Protein AF-A0A957GMQ2-F1 (afdb_monomer_lite)

pLDDT: mean 78.64, std 20.13, range [43.5, 98.19]

Sequence (62 aa):
MNGRYLLHEKLGQGGMGIVHRATDRLTGETVALKQVMLPMTQLLFSSRPASQSNRELRLALA

Secondary structure (DSSP, 8-state):
--S-EEEEEEEEEETTEEEEEEEETTT--EEEEEEE---HHHHHHH---SS-----------

Foldseek 3Di:
DPPQWAWDDWPDDDPQFTWTFTARNVVRDTDIDTDGDDDPVVVVVPPDDPDDDDDDPPDDDD

Radius of gyration: 17.45 Å; chains: 1; bounding box: 44×22×31 Å

Structure (mmCIF, N/CA/C/O backbone):
data_AF-A0A957GMQ2-F1
#
_entry.id   AF-A0A957GMQ2-F1
#
loop_
_atom_site.group_PDB
_atom_site.id
_atom_site.type_symbol
_atom_site.label_atom_id
_atom_site.label_alt_id
_atom_site.label_comp_id
_atom_site.label_asym_id
_atom_site.label_entity_id
_atom_site.label_seq_id
_atom_site.pdbx_PDB_ins_code
_atom_site.Cartn_x
_atom_site.Cartn_y
_atom_site.Cartn_z
_atom_site.occupancy
_atom_site.B_iso_or_equiv
_atom_site.auth_seq_id
_atom_site.auth_comp_id
_atom_site.auth_asym_id
_atom_site.auth_atom_id
_atom_site.pdbx_PDB_model_num
ATOM 1 N N . MET A 1 1 ? 5.131 -6.031 13.553 1.00 52.47 1 MET A N 1
ATOM 2 C CA . MET A 1 1 ? 4.102 -5.125 12.992 1.00 52.47 1 MET A CA 1
ATOM 3 C C . MET A 1 1 ? 2.864 -5.251 13.862 1.00 52.47 1 MET A C 1
ATOM 5 O O . MET A 1 1 ? 2.262 -6.313 13.865 1.00 52.47 1 MET A O 1
ATOM 9 N N . ASN A 1 2 ? 2.523 -4.222 14.640 1.00 67.69 2 ASN A N 1
ATOM 10 C CA . ASN A 1 2 ? 1.513 -4.274 15.715 1.00 67.69 2 ASN A CA 1
ATOM 11 C C . ASN A 1 2 ? 0.047 -4.378 15.226 1.00 67.69 2 ASN A C 1
ATOM 13 O O . ASN A 1 2 ? -0.850 -3.836 15.859 1.00 67.69 2 ASN A O 1
ATOM 17 N N . GLY A 1 3 ? -0.218 -5.008 14.075 1.00 84.38 3 GLY A N 1
ATOM 18 C CA . GLY A 1 3 ? -1.578 -5.280 13.587 1.00 84.38 3 GLY A CA 1
ATOM 19 C C . GLY A 1 3 ? -2.471 -4.053 13.330 1.00 84.38 3 GLY A C 1
ATOM 20 O O . GLY A 1 3 ? -3.689 -4.216 13.259 1.00 84.38 3 GLY A O 1
ATOM 21 N N . ARG A 1 4 ? -1.897 -2.841 13.219 1.00 92.50 4 ARG A N 1
ATOM 22 C CA . ARG A 1 4 ? -2.629 -1.568 13.031 1.00 92.50 4 ARG A CA 1
ATOM 23 C C . ARG A 1 4 ? -3.347 -1.476 11.685 1.00 92.50 4 ARG A C 1
ATOM 25 O O . ARG A 1 4 ? -4.449 -0.948 11.626 1.00 92.50 4 ARG A O 1
ATOM 32 N N . TYR A 1 5 ? -2.732 -1.987 10.624 1.00 95.88 5 TYR A N 1
ATOM 33 C CA . TYR A 1 5 ? -3.291 -1.931 9.277 1.00 95.88 5 TYR A CA 1
ATOM 34 C C . TYR A 1 5 ? -3.947 -3.264 8.933 1.00 95.88 5 TYR A C 1
ATOM 36 O O . TYR A 1 5 ? -3.291 -4.306 8.986 1.00 95.88 5 TYR A O 1
ATOM 44 N N . LEU A 1 6 ? -5.229 -3.230 8.574 1.00 95.81 6 LEU A N 1
ATOM 45 C CA . LEU A 1 6 ? -5.924 -4.369 7.981 1.00 95.81 6 LEU A CA 1
ATOM 46 C C . LEU A 1 6 ? -5.704 -4.324 6.467 1.00 95.81 6 LEU A C 1
ATOM 48 O O . LEU A 1 6 ? -6.222 -3.417 5.821 1.00 95.81 6 LEU A O 1
ATOM 52 N N . LEU A 1 7 ? -4.911 -5.250 5.918 1.00 95.81 7 LEU A N 1
ATOM 53 C CA . LEU A 1 7 ? -4.690 -5.337 4.470 1.00 95.81 7 LEU A CA 1
ATOM 54 C C . LEU A 1 7 ? -5.934 -5.882 3.762 1.00 95.81 7 LEU A C 1
ATOM 56 O O . LEU A 1 7 ? -6.531 -6.859 4.209 1.00 95.81 7 LEU A O 1
ATOM 60 N N . HIS A 1 8 ? -6.238 -5.285 2.615 1.00 96.69 8 HIS A N 1
ATOM 61 C CA . HIS A 1 8 ? -7.249 -5.726 1.661 1.00 96.69 8 HIS A CA 1
ATOM 62 C C . HIS A 1 8 ? -6.573 -6.137 0.343 1.00 96.69 8 HIS A C 1
ATOM 64 O O . HIS A 1 8 ? -5.461 -6.678 0.326 1.00 96.69 8 HIS A O 1
ATOM 70 N N . GLU A 1 9 ? -7.234 -5.890 -0.784 1.00 98.19 9 GLU A N 1
ATOM 71 C CA . GLU A 1 9 ? -6.740 -6.239 -2.102 1.00 98.19 9 GLU A CA 1
ATOM 72 C C . GLU A 1 9 ? -5.488 -5.451 -2.507 1.00 98.19 9 GLU A C 1
ATOM 74 O O . GLU A 1 9 ? -5.193 -4.346 -2.039 1.00 98.19 9 GLU A O 1
ATOM 79 N N . LYS A 1 10 ? -4.739 -6.047 -3.432 1.00 98.06 10 LYS A N 1
ATOM 80 C CA . LYS A 1 10 ? -3.609 -5.410 -4.095 1.00 98.06 10 LYS A CA 1
ATOM 81 C C . LYS A 1 10 ? -4.120 -4.335 -5.058 1.00 98.06 10 LYS A C 1
ATOM 83 O O . LYS A 1 10 ? -4.900 -4.630 -5.956 1.00 98.06 10 LYS A O 1
ATOM 88 N N . LEU A 1 11 ? -3.597 -3.122 -4.911 1.00 97.94 11 LEU A N 1
ATOM 89 C CA . LEU A 1 11 ? -3.837 -1.997 -5.815 1.00 97.94 11 LEU A CA 1
ATOM 90 C C . LEU A 1 11 ? -2.821 -1.953 -6.960 1.00 97.94 11 LEU A C 1
ATOM 92 O O . LEU A 1 11 ? -3.142 -1.513 -8.058 1.00 97.94 11 LEU A O 1
ATOM 96 N N . GLY A 1 12 ? -1.588 -2.409 -6.725 1.00 97.50 12 GLY A N 1
ATOM 97 C CA . GLY A 1 12 ? -0.547 -2.387 -7.750 1.00 97.50 12 GLY A CA 1
ATOM 98 C C . GLY A 1 12 ? 0.747 -3.072 -7.329 1.00 97.50 12 GLY A C 1
ATOM 99 O O . GLY A 1 12 ? 0.951 -3.404 -6.163 1.00 97.50 12 GLY A O 1
ATOM 100 N N . GLN A 1 13 ? 1.630 -3.311 -8.295 1.00 97.44 13 GLN A N 1
ATOM 101 C CA . GLN A 1 13 ? 2.978 -3.831 -8.064 1.00 97.44 13 GLN A CA 1
ATOM 102 C C . GLN A 1 13 ? 3.943 -3.220 -9.074 1.00 97.44 13 GLN A C 1
ATOM 104 O O . GLN A 1 13 ? 3.609 -3.074 -10.246 1.00 97.44 13 GLN A O 1
ATOM 109 N N . GLY A 1 14 ? 5.143 -2.897 -8.605 1.00 94.06 14 GLY A N 1
ATOM 110 C CA . GLY A 1 14 ? 6.259 -2.452 -9.433 1.00 94.06 14 GLY A CA 1
ATOM 111 C C . GLY A 1 14 ? 7.579 -3.007 -8.904 1.00 94.06 14 GLY A C 1
ATOM 112 O O . GLY A 1 14 ? 7.592 -3.799 -7.962 1.00 94.06 14 GLY A O 1
ATOM 113 N N . GLY A 1 15 ? 8.701 -2.566 -9.477 1.00 92.00 15 GLY A N 1
ATOM 114 C CA . GLY A 1 15 ? 10.026 -3.113 -9.148 1.00 92.00 15 GLY A CA 1
ATOM 115 C C . GLY A 1 15 ? 10.413 -3.025 -7.666 1.00 92.00 15 GLY A C 1
ATOM 116 O O . GLY A 1 15 ? 11.146 -3.871 -7.173 1.00 92.00 15 GLY A O 1
ATOM 117 N N . MET A 1 16 ? 9.883 -2.042 -6.932 1.00 90.19 16 MET A N 1
ATOM 118 C CA . MET A 1 16 ? 10.210 -1.833 -5.515 1.00 90.19 16 MET A CA 1
ATOM 119 C C . MET A 1 16 ? 9.275 -2.557 -4.539 1.00 90.19 16 MET A C 1
ATOM 121 O O . MET A 1 16 ? 9.518 -2.498 -3.334 1.00 90.19 16 MET A O 1
ATOM 125 N N . GLY A 1 17 ? 8.172 -3.160 -4.995 1.00 94.00 17 GLY A N 1
ATOM 126 C CA . GLY A 1 17 ? 7.192 -3.711 -4.061 1.00 94.00 17 GLY A CA 1
ATOM 127 C C . GLY A 1 17 ? 5.749 -3.770 -4.541 1.00 94.00 17 GLY A C 1
ATOM 128 O O . GLY A 1 17 ? 5.440 -3.572 -5.718 1.00 94.00 17 GLY A O 1
ATOM 129 N N . ILE A 1 18 ? 4.864 -4.022 -3.577 1.00 97.12 18 ILE A N 1
ATOM 130 C CA . ILE A 1 18 ? 3.420 -4.189 -3.765 1.00 97.12 18 ILE A CA 1
ATOM 131 C C . ILE A 1 18 ? 2.689 -3.113 -2.959 1.00 97.12 18 ILE A C 1
ATOM 133 O O . ILE A 1 18 ? 3.075 -2.795 -1.835 1.00 97.12 18 ILE A O 1
ATOM 137 N N . VAL A 1 19 ? 1.641 -2.537 -3.540 1.00 97.56 19 VAL A N 1
ATOM 138 C CA . VAL A 1 19 ? 0.740 -1.600 -2.867 1.00 97.56 19 VAL A CA 1
ATOM 139 C C . VAL A 1 19 ? -0.588 -2.301 -2.623 1.00 97.56 19 VAL A C 1
ATOM 141 O O . VAL A 1 19 ? -1.189 -2.825 -3.561 1.00 97.56 19 VAL A O 1
ATOM 144 N N . HIS A 1 20 ? -1.049 -2.282 -1.379 1.00 97.88 20 HIS A N 1
ATOM 145 C CA . HIS A 1 20 ? -2.347 -2.802 -0.959 1.00 97.88 20 HIS A CA 1
ATOM 146 C C . HIS A 1 20 ? -3.258 -1.665 -0.520 1.00 97.88 20 HIS A C 1
ATOM 148 O O . HIS A 1 20 ? -2.792 -0.669 0.038 1.00 97.88 20 HIS A O 1
ATOM 154 N N . ARG A 1 21 ? -4.564 -1.838 -0.708 1.00 97.69 21 ARG A N 1
ATOM 155 C CA . ARG A 1 21 ? -5.545 -1.072 0.054 1.00 97.69 21 ARG A CA 1
ATOM 156 C C . ARG A 1 21 ? -5.503 -1.587 1.485 1.00 97.69 21 ARG A C 1
ATOM 158 O O . ARG A 1 21 ? -5.394 -2.790 1.704 1.00 97.69 21 ARG A O 1
ATOM 165 N N . ALA A 1 22 ? -5.578 -0.701 2.462 1.00 98.00 22 ALA A N 1
ATOM 166 C CA . ALA A 1 22 ? -5.645 -1.083 3.860 1.00 98.00 22 ALA A CA 1
ATOM 167 C C . ALA A 1 22 ? -6.578 -0.152 4.629 1.00 98.00 22 ALA A C 1
ATOM 169 O O . ALA A 1 22 ? -6.790 0.990 4.230 1.00 98.00 22 ALA A O 1
ATOM 170 N N . THR A 1 23 ? -7.109 -0.633 5.746 1.00 97.69 23 THR A N 1
ATOM 171 C CA . THR A 1 23 ? -7.785 0.218 6.731 1.00 97.69 23 THR A CA 1
ATOM 172 C C . THR A 1 23 ? -6.843 0.448 7.902 1.00 97.69 23 THR A C 1
ATOM 174 O O . THR A 1 23 ? -6.356 -0.516 8.503 1.00 97.69 23 THR A O 1
ATOM 177 N N . ASP A 1 24 ? -6.581 1.708 8.242 1.00 96.94 24 ASP A N 1
ATOM 178 C CA . ASP A 1 24 ? -5.959 2.051 9.518 1.00 96.94 24 ASP A CA 1
ATOM 179 C C . ASP A 1 24 ? -6.994 1.847 10.628 1.00 96.94 24 ASP A C 1
ATOM 181 O O . ASP A 1 24 ? -7.982 2.567 10.718 1.00 96.94 24 ASP A O 1
ATOM 185 N N . ARG A 1 25 ? -6.790 0.840 11.482 1.00 94.31 25 ARG A N 1
ATOM 186 C CA . ARG A 1 25 ? -7.747 0.480 12.539 1.00 94.31 25 ARG A CA 1
ATOM 187 C C . ARG A 1 25 ? -7.842 1.527 13.650 1.00 94.31 25 ARG A C 1
ATOM 189 O O . ARG A 1 25 ? -8.773 1.449 14.443 1.00 94.31 25 ARG A O 1
ATOM 196 N N . LEU A 1 26 ? -6.888 2.457 13.738 1.00 95.00 26 LEU A N 1
ATOM 197 C CA . LEU A 1 26 ? -6.915 3.529 14.732 1.00 95.00 26 LEU A CA 1
ATOM 198 C C . LEU A 1 26 ? -7.804 4.694 14.285 1.00 95.00 26 LEU A C 1
ATOM 200 O O . LEU A 1 26 ? -8.546 5.231 15.099 1.00 95.00 26 LEU A O 1
ATOM 204 N N . THR A 1 27 ? -7.717 5.084 13.013 1.00 96.56 27 THR A N 1
ATOM 205 C CA . THR A 1 27 ? -8.456 6.235 12.465 1.00 96.56 27 THR A CA 1
ATOM 206 C C . THR A 1 27 ? -9.712 5.826 11.695 1.00 96.56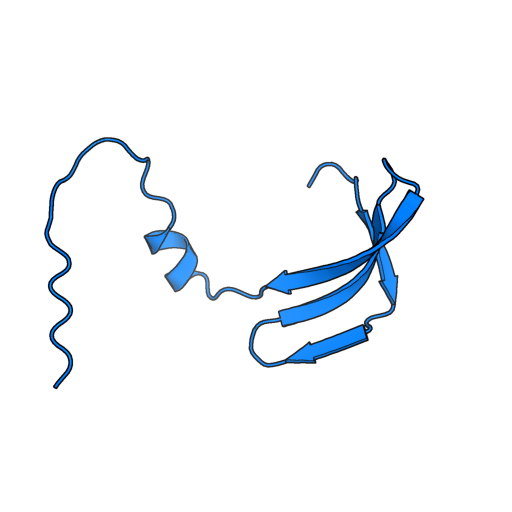 27 THR A C 1
ATOM 208 O O . THR A 1 27 ? -10.588 6.651 11.467 1.00 96.56 27 THR A O 1
ATOM 211 N N . GLY A 1 28 ? -9.817 4.557 11.293 1.00 96.25 28 GLY A N 1
ATOM 212 C CA . GLY A 1 28 ? -10.860 4.049 10.399 1.00 96.25 28 GLY A CA 1
ATOM 213 C C . GLY A 1 28 ? -10.633 4.401 8.926 1.00 96.25 28 GLY A C 1
ATOM 214 O O . GLY A 1 28 ? -11.437 4.025 8.074 1.00 96.25 28 GLY A O 1
ATOM 215 N N . GLU A 1 29 ? -9.549 5.105 8.600 1.00 97.94 29 GLU A N 1
ATOM 216 C CA . GLU A 1 29 ? -9.314 5.607 7.251 1.00 97.94 29 GLU A CA 1
ATOM 217 C C . GLU A 1 29 ? -8.832 4.516 6.295 1.00 97.94 29 GLU A C 1
ATOM 219 O O . GLU A 1 29 ? -8.098 3.591 6.660 1.00 97.94 29 GLU A O 1
ATOM 224 N N . THR A 1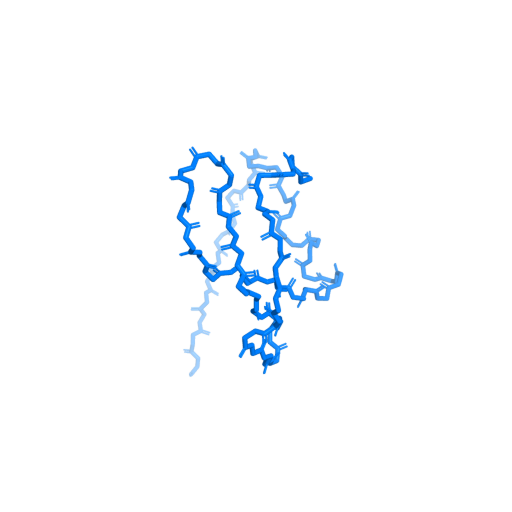 30 ? -9.223 4.658 5.029 1.00 97.88 30 THR A N 1
ATOM 225 C CA . THR A 1 30 ? -8.686 3.840 3.941 1.00 97.88 30 THR A CA 1
ATOM 226 C C . THR A 1 30 ? -7.377 4.449 3.455 1.00 97.88 30 THR A C 1
ATOM 228 O O . THR A 1 30 ? -7.342 5.597 3.021 1.00 97.88 30 THR A O 1
ATOM 231 N N . VAL A 1 31 ? -6.306 3.661 3.493 1.00 97.62 31 VAL A N 1
ATOM 232 C CA . VAL A 1 31 ? -4.951 4.070 3.116 1.00 97.62 31 VAL A CA 1
ATOM 233 C C . VAL A 1 31 ? -4.364 3.128 2.066 1.00 97.62 31 VAL A C 1
ATOM 235 O O . VAL A 1 31 ? -4.768 1.970 1.940 1.00 97.62 31 VAL A O 1
ATOM 238 N N . ALA A 1 32 ? -3.370 3.610 1.321 1.00 97.94 32 ALA A N 1
ATOM 239 C CA . ALA A 1 32 ? -2.541 2.774 0.459 1.00 97.94 32 ALA A CA 1
ATOM 240 C C . ALA A 1 32 ? -1.272 2.355 1.217 1.00 97.94 32 ALA A C 1
ATOM 242 O O . ALA A 1 32 ? -0.436 3.192 1.559 1.00 97.94 32 ALA A O 1
ATOM 243 N N . LEU A 1 33 ? -1.109 1.059 1.476 1.00 96.31 33 LEU A N 1
ATOM 244 C CA . LEU A 1 33 ? 0.040 0.506 2.189 1.00 96.31 33 LEU A CA 1
ATOM 245 C C . LEU A 1 33 ? 1.050 -0.086 1.196 1.00 96.31 33 LEU A C 1
ATOM 247 O O . LEU A 1 33 ? 0.752 -1.067 0.514 1.00 96.31 33 LEU A O 1
ATOM 251 N N . LYS A 1 34 ? 2.256 0.493 1.123 1.00 95.38 34 LYS A N 1
ATOM 252 C CA . LYS A 1 34 ? 3.337 0.016 0.245 1.00 95.38 34 LYS A CA 1
ATOM 253 C C . LYS A 1 34 ? 4.288 -0.916 0.995 1.00 95.38 34 LYS A C 1
ATOM 255 O O . LYS A 1 34 ? 5.064 -0.474 1.839 1.00 95.38 34 LYS A O 1
ATOM 260 N N . GLN A 1 35 ? 4.272 -2.195 0.637 1.00 93.44 35 GLN A N 1
ATOM 261 C CA . GLN A 1 35 ? 5.263 -3.171 1.072 1.00 93.44 35 GLN A CA 1
ATOM 262 C C . GLN A 1 35 ? 6.483 -3.095 0.152 1.00 93.44 35 GLN A C 1
ATOM 264 O O . GLN A 1 35 ? 6.407 -3.469 -1.018 1.00 93.44 35 GLN A O 1
ATOM 269 N N . VAL A 1 36 ? 7.605 -2.605 0.683 1.00 92.00 36 VAL A N 1
ATOM 270 C CA . VAL A 1 36 ? 8.870 -2.493 -0.056 1.00 92.00 36 VAL A CA 1
ATOM 271 C C . VAL A 1 36 ? 9.647 -3.804 0.053 1.00 92.00 36 VAL A C 1
ATOM 273 O O . VAL A 1 36 ? 9.885 -4.296 1.155 1.00 92.00 36 VAL A O 1
ATOM 276 N N . MET A 1 37 ? 10.048 -4.367 -1.086 1.00 87.75 37 MET A N 1
ATOM 277 C CA . MET A 1 37 ? 10.907 -5.550 -1.145 1.00 87.75 37 MET A CA 1
ATOM 278 C C . MET A 1 37 ? 12.361 -5.092 -1.231 1.00 87.75 37 MET A C 1
ATOM 280 O O . MET A 1 37 ? 12.789 -4.576 -2.260 1.00 87.75 37 MET A O 1
ATOM 284 N N . LEU A 1 38 ? 13.110 -5.249 -0.141 1.00 81.75 38 LEU A N 1
ATOM 285 C CA . LEU A 1 38 ? 14.534 -4.922 -0.097 1.00 81.75 38 LEU A CA 1
ATOM 286 C C . LEU A 1 38 ? 15.357 -6.216 -0.218 1.00 81.75 38 LEU A C 1
ATOM 288 O O . LEU A 1 38 ? 15.098 -7.162 0.532 1.00 81.75 38 LEU A O 1
ATOM 292 N N . PRO A 1 39 ? 16.361 -6.278 -1.111 1.00 73.81 39 PRO A N 1
ATOM 293 C CA . PRO A 1 39 ? 17.376 -7.319 -1.060 1.00 73.81 39 PRO A CA 1
ATOM 294 C C . PRO A 1 39 ? 18.082 -7.292 0.302 1.00 73.81 39 PRO A C 1
ATOM 296 O O . PRO A 1 39 ? 18.417 -6.222 0.814 1.00 73.81 39 PRO A O 1
ATOM 299 N N . MET A 1 40 ? 18.365 -8.468 0.874 1.00 67.25 40 MET A N 1
ATOM 300 C CA . MET A 1 40 ? 19.003 -8.578 2.198 1.00 67.25 40 MET A CA 1
ATOM 301 C C . MET A 1 40 ? 20.344 -7.837 2.299 1.00 67.25 40 MET A C 1
ATOM 303 O O . MET A 1 40 ? 20.703 -7.345 3.365 1.00 67.25 40 MET A O 1
ATOM 307 N N . THR A 1 41 ? 21.054 -7.681 1.182 1.00 62.62 41 THR A N 1
ATOM 308 C CA . THR A 1 41 ? 22.303 -6.916 1.105 1.00 62.62 41 THR A CA 1
ATOM 309 C C . THR A 1 41 ? 22.123 -5.424 1.403 1.00 62.62 41 THR A C 1
ATOM 311 O O . THR A 1 41 ? 23.039 -4.808 1.939 1.00 62.62 41 THR A O 1
ATOM 314 N N . GLN A 1 42 ? 20.954 -4.837 1.123 1.00 60.44 42 GLN A N 1
ATOM 315 C CA . GLN A 1 42 ? 20.663 -3.423 1.402 1.00 60.44 42 GLN A CA 1
ATOM 316 C C . GLN A 1 42 ? 20.256 -3.176 2.862 1.00 60.44 42 GLN A C 1
ATOM 318 O O . GLN A 1 42 ? 20.489 -2.090 3.388 1.00 60.44 42 GLN A O 1
ATOM 323 N N . LEU A 1 43 ? 19.707 -4.186 3.546 1.00 62.69 43 LEU A N 1
ATOM 324 C CA . LEU A 1 43 ? 19.306 -4.078 4.955 1.00 62.69 43 LEU A CA 1
ATOM 325 C C . LEU A 1 43 ? 20.515 -3.925 5.899 1.00 62.69 43 LEU A C 1
ATOM 327 O O . LEU A 1 43 ? 20.417 -3.222 6.903 1.00 62.69 43 LEU A O 1
ATOM 331 N N . LEU A 1 44 ? 21.669 -4.505 5.544 1.00 59.44 44 LEU A N 1
ATOM 332 C CA . LEU A 1 44 ? 22.914 -4.437 6.328 1.00 59.44 44 LEU A CA 1
ATOM 333 C C . LEU A 1 44 ? 23.553 -3.036 6.361 1.00 59.44 44 LEU A C 1
ATOM 335 O O . LEU A 1 44 ? 24.309 -2.726 7.280 1.00 59.44 44 LEU A O 1
ATOM 339 N N . PHE A 1 45 ? 23.254 -2.172 5.386 1.00 59.09 45 PHE A N 1
ATOM 340 C CA . PHE A 1 45 ? 23.787 -0.805 5.352 1.00 59.09 45 PHE A CA 1
ATOM 341 C C . PHE A 1 45 ? 22.992 0.169 6.230 1.00 59.09 45 PHE A C 1
ATOM 343 O O . PHE A 1 45 ? 23.563 1.130 6.746 1.00 59.09 45 PHE A O 1
ATOM 350 N N . SER A 1 46 ? 21.695 -0.077 6.436 1.00 58.47 46 SER A N 1
ATOM 351 C CA . SER A 1 46 ? 20.808 0.824 7.187 1.00 58.47 46 SER A CA 1
ATOM 352 C C . SER A 1 46 ? 20.723 0.518 8.685 1.00 58.47 46 SER A C 1
ATOM 354 O O . SER A 1 46 ? 20.147 1.309 9.424 1.00 58.47 46 SER A O 1
ATOM 356 N N . SER A 1 47 ? 21.306 -0.588 9.161 1.00 57.50 47 SER A N 1
ATOM 357 C CA . SER A 1 47 ? 21.252 -1.003 10.570 1.00 57.50 47 SER A CA 1
ATOM 358 C C . SER A 1 47 ? 22.417 -0.498 11.432 1.00 57.50 47 SER A C 1
ATOM 360 O O . SER A 1 47 ? 22.687 -1.080 12.483 1.00 57.50 47 SER A O 1
ATOM 362 N N . ARG A 1 48 ? 23.142 0.554 11.026 1.00 56.66 48 ARG A N 1
ATOM 363 C CA . ARG A 1 48 ? 24.156 1.157 11.907 1.00 56.66 48 ARG A CA 1
ATOM 364 C C . ARG A 1 48 ? 23.450 1.8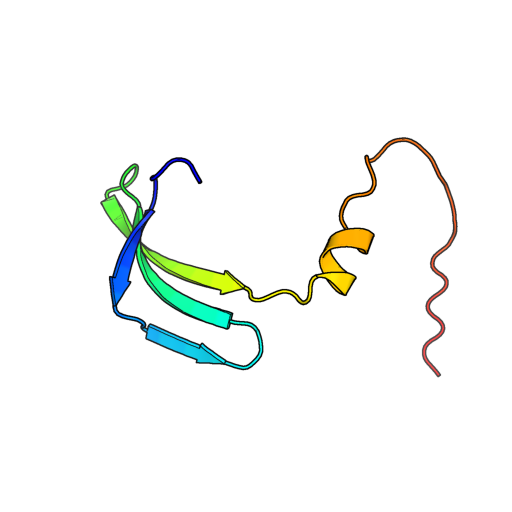57 13.079 1.00 56.66 48 ARG A C 1
ATOM 366 O O . ARG A 1 48 ? 22.685 2.787 12.818 1.00 56.66 48 ARG A O 1
ATOM 373 N N . PRO A 1 49 ? 23.690 1.471 14.349 1.00 49.56 49 PRO A N 1
ATOM 374 C CA . PRO A 1 49 ? 23.273 2.301 15.471 1.00 49.56 49 PRO A CA 1
ATOM 375 C C . PRO A 1 49 ? 23.925 3.675 15.299 1.00 49.56 49 PRO A C 1
ATOM 377 O O . PRO A 1 49 ? 25.113 3.774 14.989 1.00 49.56 49 PRO A O 1
ATOM 380 N N . ALA A 1 50 ? 23.131 4.733 15.440 1.00 55.34 50 ALA A N 1
ATOM 381 C CA . ALA A 1 50 ? 23.547 6.123 15.285 1.00 55.34 50 ALA A CA 1
ATOM 382 C C . ALA A 1 50 ? 24.446 6.591 16.448 1.00 55.34 50 ALA A C 1
ATOM 384 O O . ALA A 1 50 ? 24.171 7.591 17.102 1.00 55.34 50 ALA A O 1
ATOM 385 N N . SER A 1 51 ? 25.526 5.865 16.730 1.00 56.28 51 SER A N 1
ATOM 386 C CA . SER A 1 51 ? 26.554 6.252 17.685 1.00 56.28 51 SER A CA 1
ATOM 387 C C . SER A 1 51 ? 27.921 6.110 17.023 1.00 56.28 51 SER A C 1
ATOM 389 O O . SER A 1 51 ? 28.458 5.014 16.916 1.00 56.28 51 SER A O 1
ATOM 391 N N . GLN A 1 52 ? 28.452 7.261 16.600 1.00 57.06 52 GLN A N 1
ATOM 392 C CA . GLN A 1 52 ? 29.829 7.497 16.154 1.00 57.06 52 GLN A CA 1
ATOM 393 C C . GLN A 1 52 ? 30.252 6.813 14.845 1.00 57.06 52 GLN A C 1
ATOM 395 O O . GLN A 1 52 ? 30.631 5.653 14.812 1.00 57.06 52 GLN A O 1
ATOM 400 N N . SER A 1 53 ? 30.310 7.598 13.767 1.00 46.16 53 SER A N 1
ATOM 401 C CA . SER A 1 53 ? 31.592 7.888 13.111 1.00 46.16 53 SER A CA 1
ATOM 402 C C . SER A 1 53 ? 31.386 8.846 11.943 1.00 46.16 53 SER A C 1
ATOM 404 O O . SER A 1 53 ? 30.774 8.525 10.928 1.00 46.16 53 SER A O 1
ATOM 406 N N . ASN A 1 54 ? 31.967 10.026 12.117 1.00 54.38 54 ASN A N 1
ATOM 407 C CA . ASN A 1 54 ? 32.318 10.979 11.081 1.00 54.38 54 ASN A CA 1
ATOM 408 C C . ASN A 1 54 ? 33.121 10.269 9.972 1.00 54.38 54 ASN A C 1
ATOM 410 O O . ASN A 1 54 ? 34.268 9.873 10.190 1.00 54.38 54 ASN A O 1
ATOM 414 N N . ARG A 1 55 ? 32.515 10.056 8.801 1.00 49.94 55 ARG A N 1
ATOM 415 C CA . ARG A 1 55 ? 33.260 9.748 7.578 1.00 49.94 55 ARG A CA 1
ATOM 416 C C . ARG A 1 55 ? 32.493 10.286 6.380 1.00 49.94 55 ARG A C 1
ATOM 418 O O . ARG A 1 55 ? 31.427 9.785 6.039 1.00 49.94 55 ARG A O 1
ATOM 425 N N . GLU A 1 56 ? 33.042 11.363 5.826 1.00 55.12 56 GLU A N 1
ATOM 426 C CA . GLU A 1 56 ? 32.582 12.071 4.637 1.00 55.12 56 GLU A CA 1
ATOM 427 C C . GLU A 1 56 ? 32.090 11.114 3.536 1.00 55.12 56 GLU A C 1
ATOM 429 O O . GLU A 1 56 ? 32.873 10.345 2.978 1.00 55.12 56 GLU A O 1
ATOM 434 N N . LEU A 1 57 ? 30.807 11.200 3.169 1.00 52.38 57 LEU A N 1
ATOM 435 C CA . LEU A 1 57 ? 30.353 10.746 1.856 1.00 52.38 57 LEU A CA 1
ATOM 436 C C . LEU 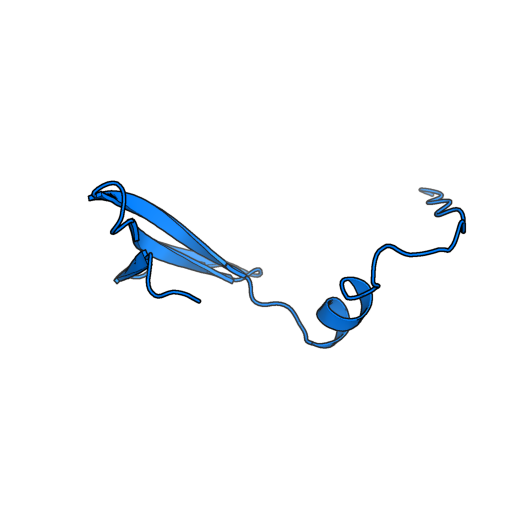A 1 57 ? 30.603 11.878 0.856 1.00 52.38 57 LEU A C 1
ATOM 438 O O . LEU A 1 57 ? 29.732 12.711 0.609 1.00 52.38 5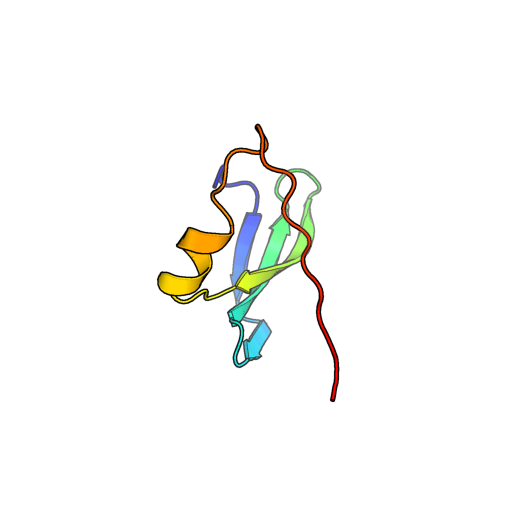7 LEU A O 1
ATOM 442 N N . ARG A 1 58 ? 31.798 11.912 0.262 1.00 53.38 58 ARG A N 1
ATOM 443 C CA . ARG A 1 58 ? 32.004 12.655 -0.984 1.00 53.38 58 ARG A CA 1
ATOM 444 C C . ARG A 1 58 ? 31.426 11.834 -2.131 1.00 53.38 58 ARG A C 1
ATOM 446 O O . ARG A 1 58 ? 32.071 10.919 -2.633 1.00 53.38 58 ARG A O 1
ATOM 453 N N . LEU A 1 59 ? 30.200 12.154 -2.527 1.00 48.25 59 LEU A N 1
ATOM 454 C CA . LEU A 1 59 ? 29.655 11.743 -3.817 1.00 48.25 59 LEU A CA 1
ATOM 455 C C . LEU A 1 59 ? 30.168 12.738 -4.863 1.00 48.25 59 LEU A C 1
ATOM 457 O O . LEU A 1 59 ? 29.664 13.853 -4.957 1.00 48.25 59 LEU A O 1
ATOM 461 N N . ALA A 1 60 ? 31.203 12.358 -5.611 1.00 43.50 60 ALA A N 1
ATOM 462 C CA . ALA A 1 60 ? 31.523 13.026 -6.865 1.00 43.50 60 ALA A CA 1
ATOM 463 C C . ALA A 1 60 ? 30.590 12.463 -7.948 1.00 43.50 60 ALA A C 1
ATOM 465 O O . ALA A 1 60 ? 30.586 11.255 -8.186 1.00 43.50 60 ALA A O 1
ATOM 466 N N . LEU A 1 61 ? 29.782 13.330 -8.560 1.00 45.66 61 LEU A N 1
ATOM 467 C CA . LEU A 1 61 ? 29.065 13.040 -9.799 1.00 45.66 61 LEU A CA 1
ATOM 468 C C . LEU A 1 61 ? 30.011 13.398 -10.954 1.00 45.66 61 LEU A C 1
ATOM 470 O O . LEU A 1 61 ? 30.493 14.530 -11.001 1.00 45.66 61 LEU A O 1
ATOM 474 N N . ALA A 1 62 ? 30.328 12.412 -11.794 1.00 46.78 62 ALA A N 1
ATOM 475 C CA . ALA A 1 62 ? 31.070 12.598 -13.042 1.00 46.78 62 ALA A CA 1
ATOM 476 C C . ALA A 1 62 ? 30.158 1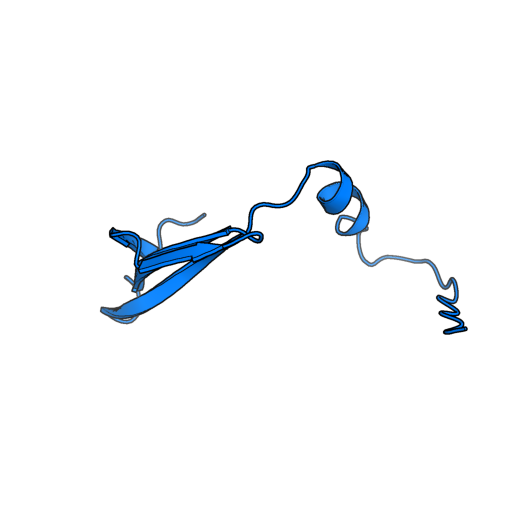3.149 -14.144 1.00 46.78 62 ALA A C 1
ATOM 478 O O . ALA A 1 62 ? 28.953 12.802 -14.122 1.00 46.78 62 ALA A O 1
#